Protein AF-A0A932Y3Y0-F1 (afdb_monomer_lite)

Radius of gyration: 14.42 Å; chains: 1; bounding box: 43×26×36 Å

Secondary structure (DSSP, 8-state):
--HHHHHHHHHHHHHHHHHHHTSS---HHHHHHHHHHHHHHHHHHHHTT--HHHHHHHHHHHHHHHHHTT-HHHHHHHHHHHHHHHHT-TT--HHHHHHHHHHHHHHHHHTT-HHHHHHHHTT-

pLDDT: mean 97.19, std 3.09, range [71.06, 98.88]

Foldseek 3Di:
DALVVLQVLLVVLVVLLVVLVPDPDDDPVSLVSSLVSLVSSLVSCVVSPHALLSNLVSLLSNLVSCLVVLVLVSNQVSLVSNVVSQVVDPPDDPVSQVSSLQSNLSSCVSVVVNVSSVVSNVRD

Sequence (124 aa):
MENAEIKKLAIEANNQVWNYLQKKELNLGEDLEMLASAYASFYLWKKCGGTALHLARGHWLISRICCHLRESNLALQHAKLCEKYTDESPDKKDFDEAYKWEVLARSSALLKNFKEAKELKNRA

Structure (mmCIF, N/CA/C/O backbone):
data_AF-A0A932Y3Y0-F1
#
_entry.id   AF-A0A932Y3Y0-F1
#
loop_
_atom_site.group_PDB
_atom_site.id
_atom_site.type_symbol
_atom_site.label_atom_id
_atom_site.label_alt_id
_atom_site.label_comp_id
_atom_site.label_asym_id
_atom_site.label_entity_id
_atom_site.label_seq_id
_atom_site.pdbx_PDB_ins_code
_atom_site.Cartn_x
_atom_site.Cartn_y
_atom_site.Cartn_z
_atom_site.occupancy
_atom_site.B_iso_or_equiv
_atom_site.auth_seq_id
_atom_site.auth_comp_id
_atom_site.auth_asym_id
_atom_site.auth_atom_id
_atom_site.pdbx_PDB_model_num
ATOM 1 N N . MET A 1 1 ? 21.634 12.787 -8.024 1.00 71.06 1 MET A N 1
ATOM 2 C CA . MET A 1 1 ? 21.585 11.428 -7.462 1.00 71.06 1 MET A CA 1
ATOM 3 C C . MET A 1 1 ? 21.388 10.449 -8.587 1.00 71.06 1 MET A C 1
ATOM 5 O O . MET A 1 1 ? 20.510 10.656 -9.422 1.00 71.06 1 MET A O 1
ATOM 9 N N . GLU A 1 2 ? 22.217 9.421 -8.614 1.00 88.25 2 GLU A N 1
ATOM 10 C CA . GLU A 1 2 ? 22.087 8.321 -9.562 1.00 88.25 2 GLU A CA 1
ATOM 11 C C . GLU A 1 2 ? 20.878 7.442 -9.206 1.00 88.25 2 GLU A C 1
ATOM 13 O O . GLU A 1 2 ? 20.443 7.376 -8.053 1.00 88.25 2 GLU A O 1
ATOM 18 N N . ASN A 1 3 ? 20.325 6.722 -10.187 1.00 91.56 3 ASN A N 1
ATOM 19 C CA . ASN A 1 3 ? 19.162 5.854 -9.958 1.00 91.56 3 ASN A CA 1
ATOM 20 C C . ASN A 1 3 ? 19.419 4.784 -8.885 1.00 91.56 3 ASN A C 1
ATOM 22 O O . ASN A 1 3 ? 18.489 4.401 -8.175 1.00 91.56 3 ASN A O 1
ATOM 26 N N . ALA A 1 4 ? 20.660 4.309 -8.749 1.00 94.38 4 ALA A N 1
ATOM 27 C CA . ALA A 1 4 ? 21.045 3.357 -7.710 1.00 94.38 4 ALA A CA 1
ATOM 28 C C . ALA A 1 4 ? 20.905 3.953 -6.297 1.00 94.38 4 ALA A C 1
ATOM 30 O O . ALA A 1 4 ? 20.363 3.300 -5.405 1.00 94.38 4 ALA A O 1
ATOM 31 N N . GLU A 1 5 ? 21.304 5.212 -6.109 1.00 97.19 5 GLU A N 1
ATOM 32 C CA . GLU A 1 5 ? 21.163 5.924 -4.835 1.00 97.19 5 GLU A CA 1
ATOM 33 C C . GLU A 1 5 ? 19.689 6.159 -4.491 1.00 97.19 5 GLU A C 1
ATOM 35 O O . GLU A 1 5 ? 19.265 5.897 -3.369 1.00 97.19 5 GLU A O 1
ATOM 40 N N . ILE A 1 6 ? 18.876 6.576 -5.471 1.00 97.75 6 ILE A N 1
ATOM 41 C CA . ILE A 1 6 ? 17.428 6.766 -5.274 1.00 97.75 6 ILE A CA 1
ATOM 42 C C . ILE A 1 6 ? 16.763 5.447 -4.858 1.00 97.75 6 ILE A C 1
ATOM 44 O O . ILE A 1 6 ? 15.934 5.441 -3.951 1.00 97.75 6 ILE A O 1
ATOM 48 N N . LYS A 1 7 ? 17.135 4.323 -5.489 1.00 97.06 7 LYS A N 1
ATOM 49 C CA . LYS A 1 7 ? 16.626 2.991 -5.120 1.00 97.06 7 LYS A CA 1
ATOM 50 C C . LYS A 1 7 ? 17.005 2.613 -3.693 1.00 97.06 7 LYS A C 1
ATOM 52 O O . LYS A 1 7 ? 16.150 2.126 -2.959 1.00 97.06 7 LYS A O 1
ATOM 57 N N . LYS A 1 8 ? 18.253 2.862 -3.288 1.00 97.81 8 LYS A N 1
ATOM 58 C CA . LYS A 1 8 ? 18.703 2.616 -1.914 1.00 97.81 8 LYS A CA 1
ATOM 59 C C . LYS A 1 8 ? 17.853 3.401 -0.908 1.00 97.81 8 LYS A C 1
ATOM 61 O O . LYS A 1 8 ? 17.303 2.795 0.006 1.00 97.81 8 LYS A O 1
ATOM 66 N N . LEU A 1 9 ? 17.646 4.698 -1.139 1.00 98.31 9 LEU A N 1
ATOM 67 C CA . LEU A 1 9 ? 16.790 5.526 -0.281 1.00 98.31 9 LEU A CA 1
ATOM 68 C C . LEU A 1 9 ? 15.323 5.061 -0.285 1.00 98.31 9 LEU A C 1
ATOM 70 O O . LEU A 1 9 ? 14.664 5.087 0.751 1.00 98.31 9 LEU A O 1
ATOM 74 N N . ALA A 1 10 ? 14.797 4.604 -1.429 1.00 98.06 10 ALA A N 1
ATOM 75 C CA . ALA A 1 10 ? 13.433 4.077 -1.520 1.00 98.06 10 ALA A CA 1
ATOM 76 C C . ALA A 1 10 ? 13.240 2.828 -0.644 1.00 98.06 10 ALA A C 1
ATOM 78 O O . ALA A 1 10 ? 12.188 2.667 -0.019 1.00 98.06 10 ALA A O 1
ATOM 79 N N . ILE A 1 11 ? 14.255 1.958 -0.605 1.00 98.06 11 ILE A N 1
ATOM 80 C CA . ILE A 1 11 ? 14.300 0.755 0.234 1.00 98.06 11 ILE A CA 1
ATOM 81 C C . ILE A 1 11 ? 14.437 1.138 1.709 1.00 98.06 11 ILE A C 1
ATOM 83 O O . ILE A 1 11 ? 13.699 0.614 2.535 1.00 98.06 11 ILE A O 1
ATOM 87 N N . GLU A 1 12 ? 15.327 2.072 2.046 1.00 98.50 12 GLU A N 1
ATOM 88 C CA . GLU A 1 12 ? 15.505 2.554 3.422 1.00 98.50 12 GLU A CA 1
ATOM 89 C C . GLU A 1 12 ? 14.213 3.160 3.982 1.00 98.50 12 GLU A C 1
ATOM 91 O O . GLU A 1 12 ? 13.777 2.779 5.068 1.00 98.50 12 GLU A O 1
ATOM 96 N N . ALA A 1 13 ? 13.535 4.011 3.208 1.00 98.62 13 ALA A N 1
ATOM 97 C CA . ALA A 1 13 ? 12.233 4.559 3.580 1.00 98.62 13 ALA A CA 1
ATOM 98 C C . ALA A 1 13 ? 11.157 3.467 3.738 1.00 98.62 13 ALA A C 1
ATOM 100 O O . ALA A 1 13 ? 10.328 3.543 4.642 1.00 98.62 13 ALA A O 1
ATOM 101 N N . ASN A 1 14 ? 11.179 2.418 2.904 1.00 98.38 14 ASN A N 1
ATOM 102 C CA . ASN A 1 14 ? 10.272 1.276 3.056 1.00 98.38 14 ASN A CA 1
ATOM 103 C C . ASN A 1 14 ? 10.543 0.515 4.362 1.00 98.38 14 ASN A C 1
ATOM 105 O O . ASN A 1 14 ? 9.621 0.248 5.126 1.00 98.38 14 ASN A O 1
ATOM 109 N N . ASN A 1 15 ? 11.811 0.214 4.646 1.00 98.31 15 ASN A N 1
ATOM 110 C CA . ASN A 1 15 ? 12.232 -0.462 5.872 1.00 98.31 15 ASN A CA 1
ATOM 111 C C . ASN A 1 15 ? 11.854 0.343 7.118 1.00 98.31 15 ASN A C 1
ATOM 113 O O . ASN A 1 15 ? 11.444 -0.236 8.121 1.00 98.31 15 ASN A O 1
ATOM 117 N N . GLN A 1 16 ? 11.910 1.673 7.039 1.00 98.38 16 GLN A N 1
ATOM 118 C CA . GLN A 1 16 ? 11.495 2.533 8.139 1.00 98.38 16 GLN A CA 1
ATOM 119 C C . GLN A 1 16 ? 10.003 2.383 8.471 1.00 98.38 16 GLN A C 1
ATOM 121 O O . GLN A 1 16 ? 9.645 2.346 9.647 1.00 98.38 16 GLN A O 1
ATOM 126 N N . VAL A 1 17 ? 9.136 2.199 7.470 1.00 98.31 17 VAL A N 1
ATOM 127 C CA . VAL A 1 17 ? 7.719 1.870 7.708 1.00 98.31 17 VAL A CA 1
ATOM 128 C C . VAL A 1 17 ? 7.580 0.572 8.505 1.00 98.31 17 VAL A C 1
ATOM 130 O O . VAL A 1 17 ? 6.806 0.513 9.458 1.00 98.31 17 VAL A O 1
ATOM 133 N N . TRP A 1 18 ? 8.349 -0.462 8.161 1.00 97.00 18 TRP A N 1
ATOM 134 C CA . TRP A 1 18 ? 8.315 -1.736 8.882 1.00 97.00 18 TRP A CA 1
ATOM 135 C C . TRP A 1 18 ? 8.809 -1.611 10.324 1.00 97.00 18 TRP A C 1
ATOM 137 O O . TRP A 1 18 ? 8.217 -2.223 11.210 1.00 97.00 18 TRP A O 1
ATOM 147 N N . ASN A 1 19 ? 9.816 -0.771 10.578 1.00 97.62 19 ASN A N 1
ATOM 148 C CA . ASN A 1 19 ? 10.277 -0.474 11.936 1.00 97.62 19 ASN A CA 1
ATOM 149 C C . ASN A 1 19 ? 9.155 0.133 12.796 1.00 97.62 19 ASN A C 1
ATOM 151 O O . ASN A 1 19 ? 9.042 -0.202 13.974 1.00 97.62 19 ASN A O 1
ATOM 155 N N . TYR A 1 20 ? 8.308 0.997 12.222 1.00 97.69 20 TYR A N 1
ATOM 156 C CA . TYR A 1 20 ? 7.131 1.528 12.916 1.00 97.69 20 TYR A CA 1
ATOM 157 C C . TYR A 1 20 ? 6.045 0.465 13.109 1.00 97.69 20 TYR A C 1
ATOM 159 O O . TYR A 1 20 ? 5.547 0.311 14.220 1.00 97.69 20 TYR A O 1
ATOM 167 N N . LEU A 1 21 ? 5.729 -0.330 12.080 1.00 93.62 21 LEU A N 1
ATOM 168 C CA . LEU A 1 21 ? 4.712 -1.391 12.158 1.00 93.62 21 LEU A CA 1
ATOM 169 C C . LEU A 1 21 ? 5.053 -2.517 13.153 1.00 93.62 21 LEU A C 1
ATOM 171 O O . LEU A 1 21 ? 4.158 -3.251 13.567 1.00 93.62 21 LEU A O 1
ATOM 175 N N . GLN A 1 22 ? 6.326 -2.680 13.519 1.00 95.19 22 GLN A N 1
ATOM 176 C CA . GLN A 1 22 ? 6.772 -3.632 14.542 1.00 95.19 22 GLN A CA 1
ATOM 177 C C . GLN A 1 22 ? 6.570 -3.124 15.977 1.00 95.19 22 GLN A C 1
ATOM 179 O O . GLN A 1 22 ? 6.644 -3.916 16.921 1.00 95.19 22 GLN A O 1
ATOM 184 N N . LYS A 1 23 ? 6.323 -1.823 16.171 1.00 95.75 23 LYS A N 1
ATOM 185 C CA . LYS A 1 23 ? 6.053 -1.264 17.497 1.00 95.75 23 LYS A CA 1
ATOM 186 C C . LYS A 1 23 ? 4.663 -1.680 17.962 1.00 95.75 23 LYS A C 1
ATOM 188 O O . LYS A 1 23 ? 3.714 -1.736 17.187 1.00 95.75 23 LYS A O 1
ATOM 193 N N . LYS A 1 24 ? 4.544 -1.957 19.262 1.00 92.94 24 LYS A N 1
ATOM 194 C CA . LYS A 1 24 ? 3.261 -2.314 19.882 1.00 92.94 24 LYS A CA 1
ATOM 195 C C . LYS A 1 24 ? 2.287 -1.132 19.884 1.00 92.94 24 LYS A C 1
ATOM 197 O O . LYS A 1 24 ? 1.093 -1.325 19.685 1.00 92.94 24 LYS A O 1
ATOM 202 N N . GLU A 1 25 ? 2.813 0.063 20.129 1.00 92.94 25 GLU A N 1
ATOM 203 C CA . GLU A 1 25 ? 2.076 1.321 20.198 1.00 92.94 25 GLU A CA 1
ATOM 204 C C . GLU A 1 25 ? 2.905 2.401 19.498 1.00 92.94 25 GLU A C 1
ATOM 206 O O . GLU A 1 25 ? 4.135 2.407 19.601 1.00 92.94 25 GLU A O 1
ATOM 211 N N . LEU A 1 26 ? 2.219 3.281 18.775 1.00 95.75 26 LEU A N 1
ATOM 212 C CA . LEU A 1 26 ? 2.781 4.440 18.093 1.00 95.75 26 LEU A CA 1
ATOM 213 C C . LEU A 1 26 ? 2.151 5.687 18.707 1.00 95.75 26 LEU A C 1
ATOM 215 O O . LEU A 1 26 ? 0.959 5.701 19.022 1.00 95.75 26 LEU A O 1
ATOM 219 N N . ASN A 1 27 ? 2.951 6.730 18.899 1.00 96.88 27 ASN A N 1
ATOM 220 C CA . ASN A 1 27 ? 2.405 8.056 19.163 1.00 96.88 27 ASN A CA 1
ATOM 221 C C . ASN A 1 27 ? 2.102 8.791 17.846 1.00 96.88 27 ASN A C 1
ATOM 223 O O . ASN A 1 27 ? 2.591 8.410 16.784 1.00 96.88 27 ASN A O 1
ATOM 227 N N . LEU A 1 28 ? 1.354 9.896 17.925 1.00 95.94 28 LEU A N 1
ATOM 228 C CA . LEU A 1 28 ? 0.955 10.680 16.750 1.00 95.94 28 LEU A CA 1
ATOM 229 C C . LEU A 1 28 ? 2.142 11.114 15.870 1.00 95.94 28 LEU A C 1
ATOM 231 O O . LEU A 1 28 ? 2.025 11.139 14.650 1.00 95.94 28 LEU A O 1
ATOM 235 N N . GLY A 1 29 ? 3.284 11.465 16.465 1.00 97.81 29 GLY A N 1
ATOM 236 C CA . GLY A 1 29 ? 4.475 11.830 15.698 1.00 97.81 29 GLY A CA 1
ATOM 237 C C . GLY A 1 29 ? 5.018 10.648 14.898 1.00 97.81 29 GLY A C 1
ATOM 238 O O . GLY A 1 29 ? 5.338 10.788 13.724 1.00 97.81 29 GLY A O 1
ATOM 239 N N . GLU A 1 30 ? 5.064 9.465 15.504 1.00 98.06 30 GLU A N 1
ATOM 240 C CA . GLU A 1 30 ? 5.508 8.243 14.828 1.00 98.06 30 GLU A CA 1
ATOM 241 C C . GLU A 1 30 ? 4.530 7.788 13.739 1.00 98.06 30 GLU A C 1
ATOM 243 O O . GLU A 1 30 ? 4.969 7.320 12.692 1.00 98.06 30 GLU A O 1
ATOM 248 N N . ASP A 1 31 ? 3.228 7.978 13.949 1.00 97.81 31 ASP A N 1
ATOM 249 C CA . ASP A 1 31 ? 2.193 7.743 12.940 1.00 97.81 31 ASP A CA 1
ATOM 250 C C . ASP A 1 31 ? 2.399 8.615 11.694 1.00 97.81 31 ASP A C 1
ATOM 252 O O . ASP A 1 31 ? 2.354 8.129 10.557 1.00 97.81 31 ASP A O 1
ATOM 256 N N . LEU A 1 32 ? 2.666 9.907 11.904 1.00 97.50 32 LEU A N 1
ATOM 257 C CA . LEU A 1 32 ? 2.937 10.853 10.823 1.00 97.50 32 LEU A CA 1
ATOM 258 C C . LEU A 1 32 ? 4.250 10.526 10.102 1.00 97.50 32 LEU A C 1
ATOM 260 O O . LEU A 1 32 ? 4.285 10.544 8.871 1.00 97.50 32 LEU A O 1
ATOM 264 N N . GLU A 1 33 ? 5.303 10.164 10.837 1.00 98.38 33 GLU A N 1
ATOM 265 C CA . GLU A 1 33 ? 6.587 9.747 10.257 1.00 98.38 33 GLU A CA 1
ATOM 266 C C . GLU A 1 33 ? 6.482 8.425 9.485 1.00 98.38 33 GLU A C 1
ATOM 268 O O . GLU A 1 33 ? 7.091 8.265 8.423 1.00 98.38 33 GLU A O 1
ATOM 273 N N . MET A 1 34 ? 5.668 7.480 9.959 1.00 98.44 34 MET A N 1
ATOM 274 C CA . MET A 1 34 ? 5.381 6.237 9.244 1.00 98.44 34 MET A CA 1
ATOM 275 C C . MET A 1 34 ? 4.690 6.525 7.907 1.00 98.44 34 MET A C 1
ATOM 277 O O . MET A 1 34 ? 5.093 5.991 6.869 1.00 98.44 34 MET A O 1
ATOM 281 N N . LEU A 1 35 ? 3.682 7.402 7.905 1.00 98.38 35 LEU A N 1
ATOM 282 C CA . LEU A 1 35 ? 3.002 7.811 6.677 1.00 98.38 35 LEU A CA 1
ATOM 283 C C . LEU A 1 35 ? 3.949 8.561 5.727 1.00 98.38 35 LEU A C 1
ATOM 285 O O . LEU A 1 35 ? 3.981 8.264 4.529 1.00 98.38 35 LEU A O 1
ATOM 289 N N . ALA A 1 36 ? 4.758 9.487 6.250 1.00 98.69 36 ALA A N 1
ATOM 290 C CA . ALA A 1 36 ? 5.756 10.218 5.475 1.00 98.69 36 ALA A CA 1
ATOM 291 C C . ALA A 1 36 ? 6.788 9.272 4.840 1.00 98.69 36 ALA A C 1
ATOM 293 O O . ALA A 1 36 ? 7.081 9.393 3.649 1.00 98.69 36 ALA A O 1
ATOM 294 N N . SER A 1 37 ? 7.269 8.276 5.589 1.00 98.75 37 SER A N 1
ATOM 295 C CA . SER A 1 37 ? 8.207 7.252 5.109 1.00 98.75 37 SER A CA 1
ATOM 296 C C . SER A 1 37 ? 7.619 6.423 3.962 1.00 98.75 37 SER A C 1
ATOM 298 O O . SER A 1 37 ? 8.295 6.160 2.964 1.00 98.75 37 SER A O 1
ATOM 300 N N . ALA A 1 38 ? 6.333 6.065 4.042 1.00 98.69 38 ALA A N 1
ATOM 301 C CA . ALA A 1 38 ? 5.653 5.348 2.966 1.00 98.69 38 ALA A CA 1
ATOM 302 C C . ALA A 1 38 ? 5.530 6.187 1.689 1.00 98.69 38 ALA A C 1
ATOM 304 O O . ALA A 1 38 ? 5.836 5.698 0.597 1.00 98.69 38 ALA A O 1
ATOM 305 N N . TYR A 1 39 ? 5.149 7.462 1.813 1.00 98.75 39 TYR A N 1
ATOM 306 C CA . TYR A 1 39 ? 5.120 8.381 0.674 1.00 98.75 39 TYR A CA 1
ATOM 307 C C . TYR A 1 39 ? 6.512 8.641 0.098 1.00 98.75 39 TYR A C 1
ATOM 309 O O . TYR A 1 39 ? 6.653 8.691 -1.124 1.00 98.75 39 TYR A O 1
ATOM 317 N N . ALA A 1 40 ? 7.540 8.754 0.942 1.00 98.75 40 ALA A N 1
ATOM 318 C CA . ALA A 1 40 ? 8.922 8.907 0.504 1.00 98.75 40 ALA A CA 1
ATOM 319 C C . ALA A 1 40 ? 9.374 7.689 -0.311 1.00 98.75 40 ALA A C 1
ATOM 321 O O . ALA A 1 40 ? 9.854 7.850 -1.432 1.00 98.75 40 ALA A O 1
ATOM 322 N N . SER A 1 41 ? 9.136 6.472 0.189 1.00 98.62 41 SER A N 1
ATOM 323 C CA . SER A 1 41 ? 9.434 5.236 -0.544 1.00 98.62 41 SER A CA 1
ATOM 324 C C . SER A 1 41 ? 8.724 5.200 -1.902 1.00 98.62 41 SER A C 1
ATOM 326 O O . SER A 1 41 ? 9.366 5.003 -2.935 1.00 98.62 41 SER A O 1
ATOM 328 N N . PHE A 1 42 ? 7.414 5.470 -1.925 1.00 98.62 42 PHE A N 1
ATOM 329 C CA . PHE A 1 42 ? 6.621 5.518 -3.155 1.00 98.62 42 PHE A CA 1
ATOM 330 C C . PHE A 1 42 ? 7.152 6.553 -4.157 1.00 98.62 42 PHE A C 1
ATOM 332 O O . PHE A 1 42 ? 7.338 6.249 -5.339 1.00 98.62 42 PHE A O 1
ATOM 339 N N . TYR A 1 43 ? 7.425 7.773 -3.694 1.00 98.50 43 TYR A N 1
ATOM 340 C CA . TYR A 1 43 ? 7.946 8.849 -4.530 1.00 98.50 43 TYR A CA 1
ATOM 341 C C . TYR A 1 43 ? 9.317 8.502 -5.121 1.00 98.50 43 TYR A C 1
ATOM 343 O O . TYR A 1 43 ? 9.550 8.713 -6.313 1.00 98.50 43 TYR A O 1
ATOM 351 N N . LEU A 1 44 ? 10.214 7.929 -4.319 1.00 98.50 44 LEU A N 1
ATOM 352 C CA . LEU A 1 44 ? 11.554 7.552 -4.762 1.00 98.50 44 LEU A CA 1
ATOM 353 C C . LEU A 1 44 ? 11.509 6.405 -5.779 1.00 98.50 44 LEU A C 1
ATOM 355 O O . LEU A 1 44 ? 12.200 6.484 -6.795 1.00 98.50 44 LEU A O 1
ATOM 359 N N . TRP A 1 45 ? 10.634 5.409 -5.593 1.00 98.06 45 TRP A N 1
ATOM 360 C CA . TRP A 1 45 ? 10.400 4.370 -6.602 1.00 98.06 45 TRP A CA 1
ATOM 361 C C . TRP A 1 45 ? 9.912 4.946 -7.931 1.00 98.06 45 TRP A C 1
ATOM 363 O O . TRP A 1 45 ? 10.413 4.559 -8.984 1.00 98.06 45 TRP A O 1
ATOM 373 N N . LYS A 1 46 ? 9.000 5.926 -7.909 1.00 97.06 46 LYS A N 1
ATOM 374 C CA . LYS A 1 46 ? 8.610 6.649 -9.132 1.00 97.06 46 LYS A CA 1
ATOM 375 C C . LYS A 1 46 ? 9.798 7.363 -9.765 1.00 97.06 46 LYS A C 1
ATOM 377 O O . LYS A 1 46 ? 9.971 7.320 -10.981 1.00 97.06 46 LYS A O 1
ATOM 382 N N . LYS A 1 47 ? 10.618 8.026 -8.949 1.00 97.56 47 LYS A N 1
ATOM 383 C CA . LYS A 1 47 ? 11.721 8.860 -9.430 1.00 97.56 47 LYS A CA 1
ATOM 384 C C . LYS A 1 47 ? 12.843 8.051 -10.085 1.00 97.56 47 LYS A C 1
ATOM 386 O O . LYS A 1 47 ? 13.442 8.550 -11.031 1.00 97.56 47 LYS A O 1
ATOM 391 N N . CYS A 1 48 ? 13.101 6.824 -9.630 1.00 96.75 48 CYS A N 1
ATOM 392 C CA . CYS A 1 48 ? 14.126 5.944 -10.203 1.00 96.75 48 CYS A CA 1
ATOM 393 C C . CYS A 1 48 ? 13.625 5.026 -11.333 1.00 96.75 48 CYS A C 1
ATOM 395 O O . CYS A 1 48 ? 14.322 4.072 -11.688 1.00 96.75 48 CYS A O 1
ATOM 397 N N . GLY A 1 49 ? 12.439 5.298 -11.893 1.00 95.69 49 GLY A N 1
ATOM 398 C CA . GLY A 1 49 ? 11.874 4.531 -13.008 1.00 95.69 49 GLY A CA 1
ATOM 399 C C . GLY A 1 49 ? 11.217 3.210 -12.596 1.00 95.69 49 GLY A C 1
ATOM 400 O O . GLY A 1 49 ? 11.300 2.231 -13.333 1.00 95.69 49 GLY A O 1
ATOM 401 N N . GLY A 1 50 ? 10.604 3.154 -11.412 1.00 94.31 50 GLY A N 1
ATOM 402 C CA . GLY A 1 50 ? 9.848 1.993 -10.943 1.00 94.31 50 GLY A CA 1
ATOM 403 C C . GLY A 1 50 ? 8.707 1.603 -11.890 1.00 94.31 50 GLY A C 1
ATOM 404 O O . GLY A 1 50 ? 8.055 2.453 -12.494 1.00 94.31 50 GLY A O 1
ATOM 405 N N . THR A 1 51 ? 8.472 0.297 -12.007 1.00 96.75 51 THR A N 1
ATOM 406 C CA . THR A 1 51 ? 7.405 -0.288 -12.838 1.00 96.75 51 THR A CA 1
ATOM 407 C C . THR A 1 51 ? 6.020 -0.089 -12.217 1.00 96.75 51 THR A C 1
ATOM 409 O O . THR A 1 51 ? 5.911 0.285 -11.047 1.00 96.75 51 THR A O 1
ATOM 412 N N . ALA A 1 52 ? 4.956 -0.415 -12.961 1.00 97.06 52 ALA A N 1
ATOM 413 C CA . ALA A 1 52 ? 3.590 -0.469 -12.429 1.00 97.06 52 ALA A CA 1
ATOM 414 C C . ALA A 1 52 ? 3.511 -1.294 -11.130 1.00 97.06 52 ALA A C 1
ATOM 416 O O . ALA A 1 52 ? 2.887 -0.856 -10.168 1.00 97.06 52 ALA A O 1
ATOM 417 N N . LEU A 1 53 ? 4.262 -2.397 -11.036 1.00 97.94 53 LEU A N 1
ATOM 418 C CA . LEU A 1 53 ? 4.296 -3.237 -9.841 1.00 97.94 53 LEU A CA 1
ATOM 419 C C . LEU A 1 53 ? 4.880 -2.517 -8.615 1.00 97.94 53 LEU A C 1
ATOM 421 O O . LEU A 1 53 ? 4.404 -2.689 -7.492 1.00 97.94 53 LEU A O 1
ATOM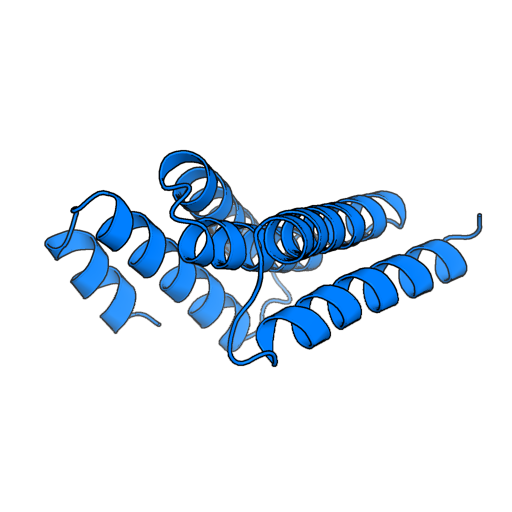 425 N N . HIS A 1 54 ? 5.884 -1.657 -8.813 1.00 97.81 54 HIS A N 1
ATOM 426 C CA . HIS A 1 54 ? 6.413 -0.819 -7.733 1.00 97.81 54 HIS A CA 1
ATOM 427 C C . HIS A 1 54 ? 5.371 0.208 -7.271 1.00 97.81 54 HIS A C 1
ATOM 429 O O . HIS A 1 54 ? 5.251 0.470 -6.072 1.00 97.81 54 HIS A O 1
ATOM 435 N N . LEU A 1 55 ? 4.579 0.756 -8.201 1.00 98.06 55 LEU A N 1
ATOM 436 C CA . LEU A 1 55 ? 3.485 1.671 -7.868 1.00 98.06 55 LEU A CA 1
ATOM 437 C C . LEU A 1 55 ? 2.370 0.950 -7.114 1.00 98.06 55 LEU A C 1
ATOM 439 O O . LEU A 1 55 ? 1.908 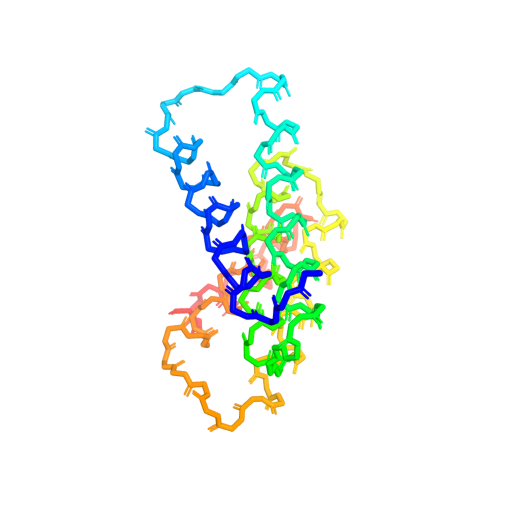1.466 -6.099 1.00 98.06 55 LEU A O 1
ATOM 443 N N . ALA A 1 56 ? 1.990 -0.250 -7.558 1.00 98.56 56 ALA A N 1
ATOM 444 C CA . ALA A 1 56 ? 0.998 -1.092 -6.899 1.00 98.56 56 ALA A CA 1
ATOM 445 C C . ALA A 1 56 ? 1.362 -1.340 -5.429 1.00 98.56 56 ALA A C 1
ATOM 447 O O . ALA A 1 56 ? 0.558 -1.071 -4.536 1.00 98.56 56 ALA A O 1
ATOM 448 N N . ARG A 1 57 ? 2.607 -1.758 -5.167 1.00 98.50 57 ARG A N 1
ATOM 449 C CA . ARG A 1 57 ? 3.120 -2.005 -3.808 1.00 98.50 57 ARG A CA 1
ATOM 450 C C . ARG A 1 57 ? 3.216 -0.737 -2.965 1.00 98.50 57 ARG A C 1
ATOM 452 O O . ARG A 1 57 ? 2.909 -0.771 -1.776 1.00 98.50 57 ARG A O 1
ATOM 459 N N . GLY A 1 58 ? 3.606 0.390 -3.560 1.00 98.50 58 GLY A N 1
ATOM 460 C CA . GLY A 1 58 ? 3.611 1.675 -2.861 1.00 98.50 58 GLY A CA 1
ATOM 461 C C . GLY A 1 58 ? 2.203 2.132 -2.469 1.00 98.50 58 GLY A C 1
ATOM 462 O O . GLY A 1 58 ? 1.978 2.541 -1.331 1.00 98.50 58 GLY A O 1
ATOM 463 N N . HIS A 1 59 ? 1.231 1.995 -3.374 1.00 98.81 59 HIS A N 1
ATOM 464 C CA . HIS A 1 59 ? -0.173 2.282 -3.081 1.00 98.81 59 HIS A CA 1
ATOM 465 C C . HIS A 1 59 ? -0.755 1.337 -2.025 1.00 98.81 59 HIS A C 1
ATOM 467 O O . HIS A 1 59 ? -1.459 1.810 -1.134 1.00 98.81 59 HIS A O 1
ATOM 473 N N . TRP A 1 60 ? -0.415 0.045 -2.064 1.00 98.75 60 TRP A N 1
ATOM 474 C CA . TRP A 1 60 ? -0.765 -0.899 -1.001 1.00 98.75 60 TRP A CA 1
ATOM 475 C C . TRP A 1 60 ? -0.238 -0.434 0.361 1.00 98.75 60 TRP A C 1
ATOM 477 O O . TRP A 1 60 ? -1.013 -0.321 1.311 1.00 98.75 60 TRP A O 1
ATOM 487 N N . LEU A 1 61 ? 1.055 -0.098 0.451 1.00 98.69 61 LEU A N 1
ATOM 488 C CA . LEU A 1 61 ? 1.687 0.305 1.708 1.00 98.69 61 LEU A CA 1
ATOM 489 C C . LEU A 1 61 ? 1.022 1.552 2.304 1.00 98.69 61 LEU A C 1
ATOM 491 O O . LEU A 1 61 ? 0.676 1.566 3.485 1.00 98.69 61 LEU A O 1
ATOM 495 N N . ILE A 1 62 ? 0.784 2.571 1.473 1.00 98.88 62 ILE A N 1
ATOM 496 C CA . ILE A 1 62 ? 0.117 3.808 1.898 1.00 98.88 62 ILE A CA 1
ATOM 497 C C . ILE A 1 62 ? -1.325 3.522 2.333 1.00 98.88 62 ILE A C 1
ATOM 499 O O . ILE A 1 62 ? -1.733 3.965 3.401 1.00 98.88 62 ILE A O 1
ATOM 503 N N . SER A 1 63 ? -2.090 2.742 1.560 1.00 98.81 63 SER A N 1
ATOM 504 C CA . SER A 1 63 ? -3.470 2.394 1.925 1.00 98.81 63 SER A CA 1
ATOM 505 C C . SER A 1 63 ? -3.539 1.648 3.259 1.00 98.81 63 SER A C 1
ATOM 507 O O . SER A 1 63 ? -4.375 1.963 4.111 1.00 98.81 63 SER A O 1
ATOM 509 N N . ARG A 1 64 ? -2.623 0.698 3.480 1.00 98.12 64 ARG A N 1
ATOM 510 C CA . ARG A 1 64 ? -2.517 -0.058 4.730 1.00 98.12 64 ARG A CA 1
ATOM 511 C C . ARG A 1 64 ? -2.234 0.854 5.925 1.00 98.12 64 ARG A C 1
ATOM 513 O O . ARG A 1 64 ? -2.877 0.688 6.962 1.00 98.12 64 ARG A O 1
ATOM 520 N N . ILE A 1 65 ? -1.336 1.829 5.778 1.00 98.19 65 ILE A N 1
ATOM 521 C CA . ILE A 1 65 ? -1.073 2.831 6.821 1.00 98.19 65 ILE A CA 1
ATOM 522 C C . ILE A 1 65 ? -2.289 3.735 7.032 1.00 98.19 65 ILE A C 1
ATOM 524 O O . ILE A 1 65 ? -2.709 3.916 8.167 1.00 98.19 65 ILE A O 1
ATOM 528 N N . CYS A 1 66 ? -2.929 4.242 5.978 1.00 98.38 66 CYS A N 1
ATOM 529 C CA . CYS A 1 66 ? -4.150 5.039 6.129 1.00 98.38 66 CYS A CA 1
ATOM 530 C C . CYS A 1 66 ? -5.266 4.255 6.841 1.00 98.38 66 CYS A C 1
ATOM 532 O O . CYS A 1 66 ? -6.000 4.832 7.638 1.00 98.38 66 CYS A O 1
ATOM 534 N N . CYS A 1 67 ? -5.372 2.938 6.626 1.00 97.81 67 CYS A N 1
ATOM 535 C CA . CYS A 1 67 ? -6.284 2.090 7.399 1.00 97.81 67 CYS A CA 1
ATOM 536 C C . CYS A 1 67 ? -5.917 2.053 8.890 1.00 97.81 67 CYS A C 1
ATOM 538 O O . CYS A 1 67 ? -6.815 2.129 9.727 1.00 97.81 67 CYS A O 1
ATOM 540 N N . HIS A 1 68 ? -4.624 1.943 9.219 1.00 95.62 68 HIS A N 1
ATOM 541 C CA . HIS A 1 68 ? -4.126 1.992 10.598 1.00 95.62 68 HIS A CA 1
ATOM 542 C C . HIS A 1 68 ? -4.473 3.328 11.272 1.00 95.62 68 HIS A C 1
ATOM 544 O O . HIS A 1 68 ? -5.044 3.336 12.359 1.00 95.62 68 HIS A O 1
ATOM 550 N N . LEU A 1 69 ? -4.250 4.438 10.564 1.00 96.38 69 LEU A N 1
ATOM 551 C CA . LEU A 1 69 ? -4.545 5.805 11.014 1.00 96.38 69 LEU A CA 1
ATOM 552 C C . LEU A 1 69 ? -6.036 6.177 10.948 1.00 96.38 69 LEU A C 1
ATOM 554 O O . LEU A 1 69 ? -6.423 7.277 11.322 1.00 96.38 69 LEU A O 1
ATOM 558 N N . ARG A 1 70 ? -6.892 5.264 10.472 1.00 96.88 70 ARG A N 1
ATOM 559 C CA . ARG A 1 70 ? -8.337 5.464 10.264 1.00 96.88 70 ARG A CA 1
ATOM 560 C C . ARG A 1 70 ? -8.702 6.586 9.275 1.00 96.88 70 ARG A C 1
ATOM 562 O O . ARG A 1 70 ? -9.846 7.042 9.253 1.00 96.88 70 ARG A O 1
ATOM 569 N N . GLU A 1 71 ? -7.792 6.922 8.365 1.00 97.69 71 GLU A N 1
ATOM 570 C CA . GLU A 1 71 ? -7.985 7.870 7.260 1.00 97.69 71 GLU A CA 1
ATOM 571 C C . GLU A 1 71 ? -8.715 7.214 6.077 1.00 97.69 71 GLU A C 1
ATOM 573 O O . GLU A 1 71 ? -8.142 6.873 5.040 1.00 97.69 71 GLU A O 1
ATOM 578 N N . SER A 1 72 ? -10.017 6.998 6.261 1.00 97.12 72 SER A N 1
ATOM 579 C CA . SER A 1 72 ? -10.862 6.163 5.392 1.00 97.12 72 SER A CA 1
ATOM 580 C C . SER A 1 72 ? -10.848 6.523 3.902 1.00 97.12 72 SER A C 1
ATOM 582 O O . SER A 1 72 ? -10.684 5.641 3.055 1.00 97.12 72 SER A O 1
ATOM 584 N N . ASN A 1 73 ? -10.978 7.808 3.568 1.00 97.50 73 ASN A N 1
ATOM 585 C CA . ASN A 1 73 ? -11.032 8.262 2.179 1.00 97.50 73 ASN A CA 1
ATOM 586 C C . ASN A 1 73 ? -9.694 8.043 1.462 1.00 97.50 73 ASN A C 1
ATOM 588 O O . ASN A 1 73 ? -9.675 7.514 0.350 1.00 97.50 73 ASN A O 1
ATOM 592 N N . LEU A 1 74 ? -8.579 8.391 2.113 1.00 98.25 74 LEU A N 1
ATOM 593 C CA . LEU A 1 74 ? -7.238 8.179 1.565 1.00 98.25 74 LEU A CA 1
ATOM 594 C C . LEU A 1 74 ? -6.925 6.688 1.431 1.00 98.25 74 LEU A C 1
ATOM 596 O O . LEU A 1 74 ? -6.396 6.260 0.403 1.00 98.25 74 LEU A O 1
ATOM 600 N N . ALA A 1 75 ? -7.322 5.883 2.420 1.00 98.69 75 ALA A N 1
ATOM 601 C CA . ALA A 1 75 ? -7.170 4.437 2.361 1.00 98.69 75 ALA A CA 1
ATOM 602 C C . ALA A 1 75 ? -7.841 3.854 1.108 1.00 98.69 75 ALA A C 1
ATOM 604 O O . ALA A 1 75 ? -7.185 3.136 0.351 1.00 98.69 75 ALA A O 1
ATOM 605 N N . LEU A 1 76 ? -9.106 4.202 0.841 1.00 98.69 76 LEU A N 1
ATOM 606 C CA . LEU A 1 76 ? -9.823 3.698 -0.336 1.00 98.69 76 LEU A CA 1
ATOM 607 C C . LEU A 1 76 ? -9.232 4.225 -1.651 1.00 98.69 76 LEU A C 1
ATOM 609 O O . LEU A 1 76 ? -9.125 3.472 -2.618 1.00 98.69 76 LEU A O 1
ATOM 613 N N . GLN A 1 77 ? -8.839 5.501 -1.707 1.00 98.75 77 GLN A N 1
ATOM 614 C CA . GLN A 1 77 ? -8.204 6.075 -2.897 1.00 98.75 77 GLN A CA 1
ATOM 615 C C . GLN A 1 77 ? -6.931 5.309 -3.275 1.00 98.75 77 GLN A C 1
ATOM 617 O O . GLN A 1 77 ? -6.773 4.897 -4.425 1.00 98.75 77 GLN A O 1
ATOM 622 N N . HIS A 1 78 ? -6.053 5.055 -2.303 1.00 98.81 78 HIS A N 1
ATOM 623 C CA . HIS A 1 78 ? -4.845 4.271 -2.532 1.00 98.81 78 HIS A CA 1
ATOM 624 C C . HIS A 1 78 ? -5.147 2.792 -2.807 1.00 98.81 78 HIS A C 1
ATOM 626 O O . HIS A 1 78 ? -4.465 2.201 -3.639 1.00 98.81 78 HIS A O 1
ATOM 632 N N . ALA A 1 79 ? -6.183 2.203 -2.202 1.00 98.81 79 ALA A N 1
ATOM 633 C CA . ALA A 1 79 ? -6.585 0.822 -2.485 1.00 98.81 79 ALA A CA 1
ATOM 634 C C . ALA A 1 79 ? -7.021 0.634 -3.950 1.00 98.81 79 ALA A C 1
ATOM 636 O O . ALA A 1 79 ? -6.570 -0.297 -4.610 1.00 98.81 79 ALA A O 1
ATOM 637 N N . LYS A 1 80 ? -7.812 1.566 -4.497 1.00 98.81 80 LYS A N 1
ATOM 638 C CA . LYS A 1 80 ? -8.221 1.553 -5.915 1.00 98.81 80 LYS A CA 1
ATOM 639 C C . LYS A 1 80 ? -7.044 1.734 -6.875 1.00 98.81 80 LYS A C 1
ATOM 641 O O . LYS A 1 80 ? -7.008 1.140 -7.947 1.00 98.81 80 LYS A O 1
ATOM 646 N N . LEU A 1 81 ? -6.060 2.553 -6.502 1.00 98.81 81 LEU A N 1
ATOM 647 C CA . LEU A 1 81 ? -4.834 2.703 -7.290 1.00 98.81 81 LEU A CA 1
ATOM 648 C C . LEU A 1 81 ? -3.954 1.451 -7.209 1.00 98.81 81 LEU A C 1
ATOM 650 O O . LEU A 1 81 ? -3.386 1.050 -8.220 1.00 98.81 81 LEU A O 1
ATOM 654 N N . CYS A 1 82 ? -3.872 0.810 -6.040 1.00 98.81 82 CYS A N 1
ATOM 655 C CA . CYS A 1 82 ? -3.215 -0.484 -5.884 1.00 98.81 82 CYS A CA 1
ATOM 656 C C . CYS A 1 82 ? -3.848 -1.535 -6.804 1.00 98.81 82 CYS A C 1
ATOM 658 O O . CYS A 1 82 ? -3.115 -2.194 -7.534 1.00 98.81 82 CYS A O 1
ATOM 660 N N . GLU A 1 83 ? -5.182 -1.627 -6.838 1.00 98.75 83 GLU A N 1
ATOM 661 C CA . GLU A 1 83 ? -5.919 -2.493 -7.767 1.00 98.75 83 GLU A CA 1
ATOM 662 C C . GLU A 1 83 ? -5.537 -2.226 -9.218 1.00 98.75 83 GLU A C 1
ATOM 664 O O . GLU A 1 83 ? -5.014 -3.120 -9.881 1.00 98.75 83 GLU A O 1
ATOM 669 N N . LYS A 1 84 ? -5.695 -0.977 -9.667 1.00 98.69 84 LYS A N 1
ATOM 670 C CA . LYS A 1 84 ? -5.369 -0.574 -11.036 1.00 98.69 84 LYS A CA 1
ATOM 671 C C . LYS A 1 84 ? -3.956 -1.003 -11.440 1.00 98.69 84 LYS A C 1
ATOM 673 O O . LYS A 1 84 ? -3.778 -1.666 -12.456 1.00 98.69 84 LYS A O 1
ATOM 678 N N . TYR A 1 85 ? -2.947 -0.625 -10.654 1.00 98.50 85 TYR A N 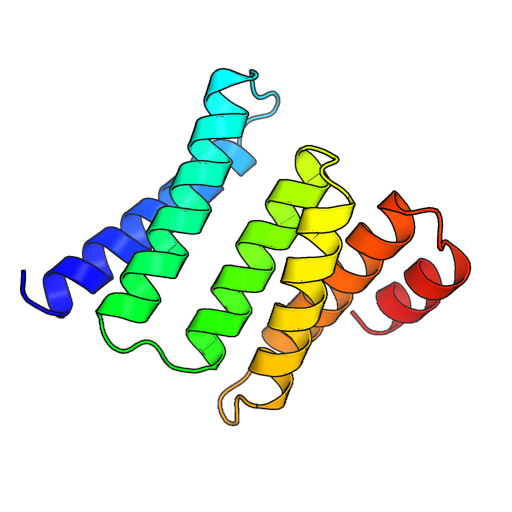1
ATOM 679 C CA . TYR A 1 85 ? -1.559 -0.916 -11.012 1.00 98.50 85 TYR A CA 1
ATOM 680 C C . TYR A 1 85 ? -1.215 -2.399 -10.876 1.00 98.50 85 TYR A C 1
ATOM 682 O O . TYR A 1 85 ? -0.369 -2.880 -11.624 1.00 98.50 85 TYR A O 1
ATOM 690 N N . THR A 1 86 ? -1.853 -3.133 -9.960 1.00 98.56 86 THR A N 1
ATOM 691 C CA . THR A 1 86 ? -1.684 -4.590 -9.866 1.00 98.56 86 THR A CA 1
ATOM 692 C C . THR A 1 86 ? -2.223 -5.256 -11.126 1.00 98.56 86 THR A C 1
ATOM 694 O O . THR A 1 86 ? -1.539 -6.082 -11.719 1.00 98.56 86 THR A O 1
ATOM 697 N N . ASP A 1 87 ? -3.403 -4.860 -11.599 1.00 98.06 87 ASP A N 1
ATOM 698 C CA . ASP A 1 87 ? -4.016 -5.442 -12.795 1.00 98.06 87 ASP A CA 1
ATOM 699 C C . ASP A 1 87 ? -3.238 -5.112 -14.080 1.00 98.06 87 ASP A C 1
ATOM 701 O O . ASP A 1 87 ? -3.142 -5.955 -14.970 1.00 98.06 87 ASP A O 1
ATOM 705 N N . GLU A 1 88 ? -2.607 -3.937 -14.140 1.00 97.12 88 GLU A N 1
ATOM 706 C CA . GLU A 1 88 ? -1.717 -3.514 -15.231 1.00 97.12 88 GLU A CA 1
ATOM 707 C C . GLU A 1 88 ? -0.307 -4.145 -15.173 1.00 97.12 88 GLU A C 1
ATOM 709 O O . GLU A 1 88 ? 0.471 -3.977 -16.113 1.00 97.12 88 GLU A O 1
ATOM 714 N N . SER A 1 89 ? 0.058 -4.849 -14.093 1.00 97.06 89 SER A N 1
ATOM 715 C CA . SER A 1 89 ? 1.412 -5.391 -13.897 1.00 97.06 89 SER A CA 1
ATOM 716 C C . SER A 1 89 ? 1.538 -6.832 -14.409 1.00 97.06 89 SER A C 1
ATOM 718 O O . SER A 1 89 ? 1.045 -7.753 -13.752 1.00 97.06 89 SER A O 1
ATOM 720 N N . PRO A 1 90 ? 2.236 -7.081 -15.535 1.00 95.19 90 PRO A N 1
ATOM 721 C CA . PRO A 1 90 ? 2.395 -8.432 -16.077 1.00 95.19 90 PRO A CA 1
ATOM 722 C C . PRO A 1 90 ? 3.325 -9.317 -15.229 1.00 95.19 90 PRO A C 1
ATOM 724 O O . PRO A 1 90 ? 3.275 -10.537 -15.332 1.00 95.19 90 PRO A O 1
ATOM 727 N N . ASP A 1 91 ? 4.175 -8.710 -14.400 1.00 95.81 91 ASP A N 1
ATOM 728 C CA . ASP A 1 91 ? 5.177 -9.351 -13.543 1.00 95.81 91 ASP A CA 1
ATOM 729 C C . ASP A 1 91 ? 4.714 -9.528 -12.084 1.00 95.81 91 ASP A C 1
ATOM 731 O O . ASP A 1 91 ? 5.522 -9.854 -11.205 1.00 95.81 91 ASP A O 1
ATOM 735 N N . LYS A 1 92 ? 3.421 -9.305 -11.812 1.00 97.25 92 LYS A N 1
ATOM 736 C CA . LYS A 1 92 ? 2.829 -9.489 -10.482 1.00 97.25 92 LYS A CA 1
ATOM 737 C C . LYS A 1 92 ? 2.944 -10.934 -10.002 1.00 97.25 92 LYS A C 1
ATOM 739 O O . LYS A 1 92 ? 2.925 -11.880 -10.787 1.00 97.25 92 LYS A O 1
ATOM 744 N N . LYS A 1 93 ? 3.032 -11.095 -8.686 1.00 96.62 93 LYS A N 1
ATOM 745 C CA . LYS A 1 93 ? 3.032 -12.391 -8.001 1.00 96.62 93 LYS A CA 1
ATOM 746 C C . LYS A 1 93 ? 1.728 -12.574 -7.230 1.00 96.62 93 LYS A C 1
ATOM 748 O O . LYS A 1 93 ? 1.013 -11.608 -6.985 1.00 96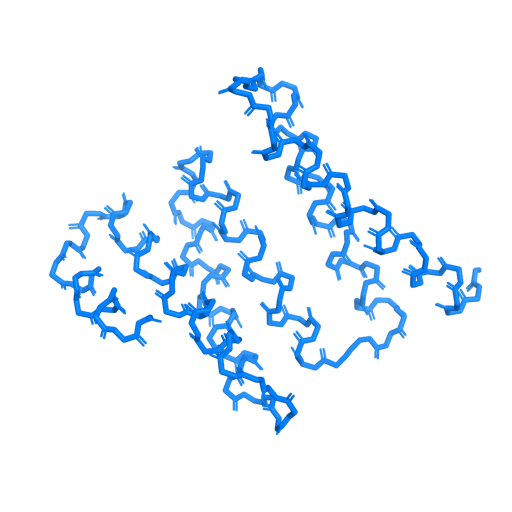.62 93 LYS A O 1
ATOM 753 N N . ASP A 1 94 ? 1.457 -13.792 -6.771 1.00 95.50 94 ASP A N 1
ATOM 754 C CA . ASP A 1 94 ? 0.216 -14.113 -6.048 1.00 95.50 94 ASP A CA 1
ATOM 755 C C . ASP A 1 94 ? -0.012 -13.220 -4.818 1.00 95.50 94 ASP A C 1
ATOM 757 O O . ASP A 1 94 ? -1.130 -1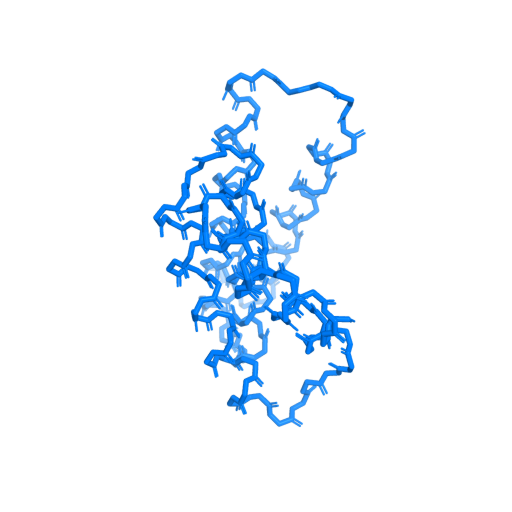2.793 -4.541 1.00 95.50 94 ASP A O 1
ATOM 761 N N . PHE A 1 95 ? 1.057 -12.851 -4.105 1.00 96.38 95 PHE A N 1
ATOM 762 C CA . PHE A 1 95 ? 0.932 -11.947 -2.961 1.00 96.38 95 PHE A CA 1
ATOM 763 C C . PHE A 1 95 ? 0.577 -10.506 -3.358 1.00 96.38 95 PHE A C 1
ATOM 765 O O . PHE A 1 95 ? 0.030 -9.782 -2.533 1.00 96.38 95 PHE A O 1
ATOM 772 N N . ASP A 1 96 ? 0.864 -10.074 -4.590 1.00 98.19 96 ASP A N 1
ATOM 773 C CA . ASP A 1 96 ? 0.470 -8.747 -5.072 1.00 98.19 96 ASP A CA 1
ATOM 774 C C . ASP A 1 96 ? -1.057 -8.686 -5.290 1.00 98.19 96 ASP A C 1
ATOM 776 O O . ASP A 1 96 ? -1.692 -7.679 -4.976 1.00 98.19 96 ASP A O 1
ATOM 780 N N . GLU A 1 97 ? -1.674 -9.793 -5.722 1.00 97.81 97 GLU A N 1
ATOM 781 C CA . GLU A 1 97 ? -3.137 -9.946 -5.751 1.00 97.81 97 GLU A CA 1
ATOM 782 C C . GLU A 1 97 ? -3.730 -9.955 -4.334 1.00 97.81 97 GLU A C 1
ATOM 784 O O . GLU A 1 97 ? -4.699 -9.241 -4.065 1.00 97.81 97 GLU A O 1
ATOM 789 N N . ALA A 1 98 ? -3.119 -10.688 -3.398 1.00 98.06 98 ALA A N 1
ATOM 790 C CA . ALA A 1 98 ? -3.554 -10.690 -2.000 1.00 98.06 98 ALA A CA 1
ATOM 791 C C . ALA A 1 98 ? -3.474 -9.284 -1.373 1.00 98.06 98 ALA A C 1
ATOM 793 O O . ALA A 1 98 ? -4.396 -8.855 -0.679 1.00 98.06 98 ALA A O 1
ATOM 794 N N . TYR A 1 99 ? -2.411 -8.527 -1.666 1.00 98.25 99 TYR A N 1
ATOM 795 C CA . TYR A 1 99 ? -2.252 -7.132 -1.251 1.00 98.25 99 TYR A CA 1
ATOM 796 C C . TYR A 1 99 ? -3.383 -6.247 -1.762 1.00 98.25 99 TYR A C 1
ATOM 798 O O . TYR A 1 99 ? -3.982 -5.528 -0.959 1.00 98.25 99 TYR A O 1
ATOM 806 N N . LYS A 1 100 ? -3.718 -6.330 -3.056 1.00 98.31 100 LYS A N 1
ATOM 807 C CA . LYS A 1 100 ? -4.857 -5.617 -3.651 1.00 98.31 100 LYS A CA 1
ATOM 808 C C . LYS A 1 100 ? -6.149 -5.885 -2.874 1.00 98.31 100 LYS A C 1
ATOM 810 O O . LYS A 1 100 ? -6.816 -4.943 -2.436 1.00 98.31 100 LYS A O 1
ATOM 815 N N . TRP A 1 101 ? -6.496 -7.156 -2.677 1.00 98.56 101 TRP A N 1
ATOM 816 C CA . TRP A 1 101 ? -7.740 -7.531 -2.002 1.00 98.56 101 TRP A CA 1
ATOM 817 C C . TRP A 1 101 ? -7.747 -7.146 -0.521 1.00 98.56 101 TRP A C 1
ATOM 819 O O . TRP A 1 101 ? -8.770 -6.673 -0.019 1.00 98.56 101 TRP A O 1
ATOM 829 N N . GLU A 1 102 ? -6.609 -7.266 0.167 1.00 98.50 102 GLU A N 1
ATOM 830 C CA . GLU A 1 102 ? -6.455 -6.855 1.562 1.00 98.50 102 GLU A CA 1
ATOM 831 C C . GLU A 1 102 ? -6.828 -5.381 1.753 1.00 98.50 102 GLU A C 1
ATOM 833 O O . GLU A 1 102 ? -7.663 -5.056 2.606 1.00 98.50 102 GLU A O 1
ATOM 838 N N . VAL A 1 103 ? -6.210 -4.475 0.988 1.00 98.62 103 VAL A N 1
ATOM 839 C CA . VAL A 1 103 ? -6.406 -3.037 1.212 1.00 98.62 103 VAL A CA 1
ATOM 840 C C . VAL A 1 103 ? -7.793 -2.572 0.795 1.00 98.62 103 VAL A C 1
ATOM 842 O O . VAL A 1 103 ? -8.380 -1.766 1.516 1.00 98.62 103 VAL A O 1
ATOM 845 N N . LEU A 1 104 ? -8.368 -3.141 -0.273 1.00 98.75 104 LEU A N 1
ATOM 846 C CA . LEU A 1 104 ? -9.761 -2.888 -0.652 1.00 98.75 104 LEU A CA 1
ATOM 847 C C . LEU A 1 104 ? -10.728 -3.343 0.451 1.00 98.75 104 LEU A C 1
ATOM 849 O O . LEU A 1 104 ? -11.653 -2.608 0.810 1.00 98.75 104 LEU A O 1
ATOM 853 N N . ALA A 1 105 ? -10.511 -4.528 1.031 1.00 98.69 105 ALA A N 1
ATOM 854 C CA . ALA A 1 105 ? -11.350 -5.045 2.108 1.00 98.69 105 ALA A CA 1
ATOM 855 C C . ALA A 1 105 ? -11.265 -4.164 3.365 1.00 98.69 105 ALA A C 1
ATOM 857 O O . ALA A 1 105 ? -12.292 -3.793 3.941 1.00 98.69 105 ALA A O 1
ATOM 858 N N . ARG A 1 106 ? -10.048 -3.787 3.779 1.00 98.50 106 ARG A N 1
ATOM 859 C CA . ARG A 1 106 ? -9.817 -2.936 4.957 1.00 98.50 106 ARG A CA 1
ATOM 860 C C . ARG A 1 106 ? -10.420 -1.544 4.790 1.00 98.50 106 ARG A C 1
ATOM 862 O O . ARG A 1 106 ? -11.125 -1.090 5.692 1.00 98.50 106 ARG A O 1
ATOM 869 N N . SER A 1 107 ? -10.197 -0.885 3.651 1.00 98.56 107 SER A N 1
ATOM 870 C CA . SER A 1 107 ? -10.754 0.448 3.406 1.00 98.56 107 SER A CA 1
ATOM 871 C C . SER A 1 107 ? -12.282 0.421 3.329 1.00 98.56 107 SER A C 1
ATOM 873 O O . SER A 1 107 ? -12.939 1.305 3.877 1.00 98.56 107 SER A O 1
ATOM 875 N N . SER A 1 108 ? -12.863 -0.624 2.726 1.00 98.38 108 SER A N 1
ATOM 876 C CA . SER A 1 108 ? -14.321 -0.807 2.663 1.00 98.38 108 SER A CA 1
ATOM 877 C C . SER A 1 108 ? -14.924 -1.020 4.051 1.00 98.38 108 SER A C 1
ATOM 879 O O . SER A 1 108 ? -15.933 -0.404 4.395 1.00 98.38 108 SER A O 1
ATOM 881 N N . ALA A 1 109 ? -14.278 -1.831 4.896 1.00 98.38 109 ALA A N 1
ATOM 882 C CA . ALA A 1 109 ? -14.704 -2.023 6.281 1.00 98.38 109 ALA A CA 1
ATOM 883 C C . ALA A 1 109 ? -14.650 -0.712 7.080 1.00 98.38 109 ALA A C 1
ATOM 885 O O . ALA A 1 109 ? -15.561 -0.425 7.857 1.00 98.38 109 ALA A O 1
ATOM 886 N N . LEU A 1 110 ? -13.615 0.106 6.865 1.00 97.94 110 LEU A N 1
ATOM 887 C CA . LEU A 1 110 ? -13.454 1.399 7.527 1.00 97.94 110 LEU A CA 1
ATOM 888 C C . LEU A 1 110 ? -14.544 2.408 7.115 1.00 97.94 110 LEU A C 1
ATOM 890 O O . LEU A 1 110 ? -14.997 3.192 7.949 1.00 97.94 110 LEU A O 1
ATOM 894 N N . LEU A 1 111 ? -15.028 2.325 5.872 1.00 98.06 111 LEU A N 1
ATOM 895 C CA . LEU A 1 111 ? -16.187 3.070 5.361 1.00 98.06 111 LEU A CA 1
ATOM 896 C C . LEU A 1 111 ? -17.542 2.429 5.711 1.00 98.06 111 LEU A C 1
ATOM 898 O O . LEU A 1 111 ? -18.581 2.926 5.287 1.00 98.06 111 LEU A O 1
ATOM 902 N N . LYS A 1 112 ? -17.553 1.358 6.517 1.00 97.94 112 LYS A N 1
ATOM 903 C CA . LYS A 1 112 ? -18.749 0.598 6.931 1.00 97.94 112 LYS A CA 1
ATOM 904 C C . LYS A 1 112 ? -19.467 -0.142 5.792 1.00 97.94 112 LYS A C 1
ATOM 906 O O . LYS A 1 112 ? -20.585 -0.622 5.978 1.00 97.94 112 LYS A O 1
ATOM 911 N N . ASN A 1 113 ? -18.802 -0.351 4.657 1.00 97.81 113 ASN A N 1
ATOM 912 C CA . ASN A 1 113 ? -19.275 -1.208 3.568 1.00 97.81 113 ASN A CA 1
ATOM 913 C C . ASN A 1 113 ? -18.982 -2.686 3.885 1.00 97.81 113 ASN A C 1
ATOM 915 O O . ASN A 1 113 ? -18.212 -3.358 3.201 1.00 97.81 113 ASN A O 1
ATOM 919 N N . PHE A 1 114 ? -19.561 -3.217 4.965 1.00 97.69 114 PHE A N 1
ATOM 920 C CA . PHE A 1 114 ? -19.161 -4.523 5.511 1.00 97.69 114 PHE A CA 1
ATOM 921 C C . PHE A 1 114 ? -19.425 -5.711 4.578 1.00 97.69 114 PHE A C 1
ATOM 923 O O . PHE A 1 114 ? -18.676 -6.688 4.609 1.00 97.69 114 PHE A O 1
ATOM 930 N N . LYS A 1 115 ? -20.472 -5.637 3.745 1.00 98.19 115 LYS A N 1
ATOM 931 C CA . LYS A 1 115 ? -20.768 -6.674 2.746 1.00 98.19 115 LYS A CA 1
ATOM 932 C C . LYS A 1 115 ? -19.632 -6.780 1.725 1.00 98.19 115 LYS A C 1
ATOM 934 O O . LYS A 1 115 ? -19.045 -7.847 1.579 1.00 98.19 115 LYS A O 1
ATOM 939 N N . GLU A 1 116 ? -19.289 -5.655 1.105 1.00 97.50 116 GLU A N 1
ATOM 940 C CA . GLU A 1 116 ? -18.186 -5.533 0.149 1.00 97.50 116 GLU A CA 1
ATOM 941 C C . GLU A 1 116 ? -16.854 -5.948 0.790 1.00 97.50 116 GLU A C 1
ATOM 943 O O . GLU A 1 116 ? -16.130 -6.777 0.246 1.00 97.50 116 GLU A O 1
ATOM 948 N N . ALA A 1 117 ? -16.574 -5.476 2.009 1.00 98.06 117 ALA A N 1
ATOM 949 C CA . ALA A 1 117 ? -15.365 -5.850 2.739 1.00 98.06 117 ALA A CA 1
ATOM 950 C C . ALA A 1 117 ? -15.229 -7.369 2.939 1.00 98.06 117 ALA A C 1
ATOM 952 O O . ALA A 1 117 ? -14.134 -7.915 2.813 1.00 98.06 117 ALA A O 1
ATOM 953 N N . LYS A 1 118 ? -16.332 -8.066 3.244 1.00 98.06 118 LYS A N 1
ATOM 954 C CA . LYS A 1 118 ? -16.341 -9.525 3.414 1.00 98.06 118 LYS A CA 1
ATOM 955 C C . LYS A 1 118 ? -16.109 -10.253 2.091 1.00 98.06 118 LYS A C 1
ATOM 957 O O . LYS A 1 118 ? -15.356 -11.221 2.063 1.00 98.06 118 LYS A O 1
ATOM 962 N N . GLU A 1 119 ? -16.738 -9.793 1.014 1.00 98.19 119 GLU A N 1
ATOM 963 C CA . GLU A 1 119 ? -16.559 -10.362 -0.326 1.00 98.19 119 GLU A CA 1
ATOM 964 C C . GLU A 1 119 ? -15.110 -10.218 -0.804 1.00 98.19 119 GLU A C 1
ATOM 966 O O . GLU A 1 119 ? -14.528 -11.190 -1.277 1.00 98.19 119 GLU A O 1
ATOM 971 N N . LEU A 1 120 ? -14.510 -9.041 -0.611 1.00 97.75 120 LEU A N 1
ATOM 972 C CA . LEU A 1 120 ? -13.113 -8.766 -0.954 1.00 97.75 120 LEU A CA 1
ATOM 973 C C . LEU A 1 120 ? -12.142 -9.571 -0.087 1.00 97.75 120 LEU A C 1
ATOM 975 O O . LEU A 1 120 ? -11.196 -10.150 -0.609 1.00 97.75 120 LEU A O 1
ATOM 979 N N . LYS A 1 121 ? -12.402 -9.679 1.223 1.00 95.69 121 LYS A N 1
ATOM 980 C CA . LYS A 1 121 ? -11.576 -10.480 2.138 1.00 95.69 121 LYS A CA 1
ATOM 981 C C . LYS A 1 121 ? -11.502 -11.949 1.719 1.00 95.69 121 LYS A C 1
ATOM 983 O O . LYS A 1 121 ? -10.468 -12.566 1.910 1.00 95.69 121 LYS A O 1
ATOM 988 N N . ASN A 1 122 ? -12.574 -12.507 1.158 1.00 95.81 122 ASN A N 1
ATOM 989 C CA . ASN A 1 122 ? -12.587 -13.896 0.692 1.00 95.81 122 ASN A CA 1
ATOM 990 C C . ASN A 1 122 ? -11.766 -14.122 -0.593 1.00 95.81 122 ASN A C 1
ATO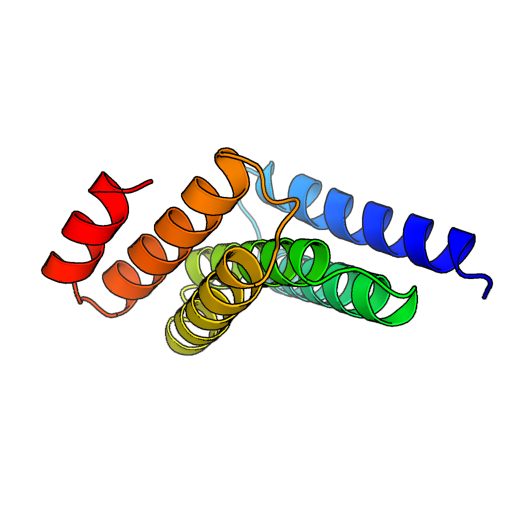M 992 O O . ASN A 1 122 ? -11.597 -15.269 -0.994 1.00 95.81 122 ASN A O 1
ATOM 996 N N . ARG A 1 123 ? -11.318 -13.049 -1.260 1.00 93.81 123 ARG A N 1
ATOM 997 C CA . ARG A 1 123 ? -10.453 -13.103 -2.450 1.00 93.81 123 ARG A CA 1
ATOM 998 C C . ARG A 1 123 ? -8.966 -12.945 -2.118 1.00 93.81 123 ARG A C 1
ATOM 1000 O O . ARG A 1 123 ? -8.149 -13.245 -2.983 1.00 93.81 123 ARG A O 1
ATOM 1007 N N . ALA A 1 124 ? -8.649 -12.425 -0.930 1.00 84.31 124 ALA A N 1
ATOM 1008 C CA . ALA A 1 124 ? -7.285 -12.236 -0.435 1.00 84.31 124 ALA A CA 1
ATOM 1009 C C . ALA A 1 124 ? -6.694 -13.561 0.056 1.00 84.31 124 ALA A C 1
ATOM 1011 O O . ALA A 1 124 ? -5.495 -13.782 -0.212 1.00 84.31 124 ALA A O 1
#